Protein AF-A0A497FYS1-F1 (afdb_monomer)

Secondary structure (DSSP, 8-state):
-HHHHHHHHHHHHHHHHHHHHTSHHHHHHHTTSSPSSPTT-TTHHHHHHHHHHHHHHHHHH-HHHHHHHHHHHHHHHHTTT-

Mean predicted aligned error: 4.64 Å

Sequence (82 aa):
MSEIAFKEAYRKWYELSIECHKCEKWEKFLRKEIEYPCEKCTIKDKIVYYLEKWANLLGVIGVKKASKIVDQIEEDMEERLE

Foldseek 3Di:
DLVVQLLVLLLQLVVLVVVVCPDPVVVCVVVVVDDPPDPPDPSVVVNVVSVVRNVVSCVVVDVVVSVVSNVVSVVVVVVVVD

Nearest PDB structures (foldseek):
  1wdz-assembly1_A  TM=2.933E-01  e=4.453E+00  Homo sapiens

pLDDT: mean 88.51, std 8.82, range [54.5, 96.75]

Solvent-accessible surface area (backbone atoms only — no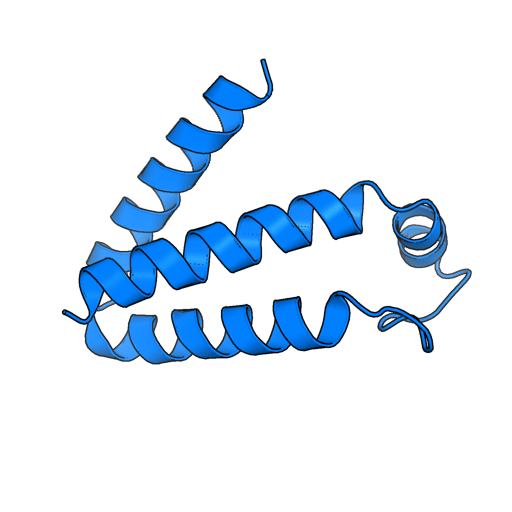t comparable to full-atom values): 4662 Å² total; per-residue (Å²): 111,68,66,60,53,29,53,55,25,44,52,53,24,50,54,47,48,53,55,48,66,70,34,74,64,39,58,36,36,78,69,65,74,43,66,84,77,54,95,84,53,84,60,52,66,54,36,53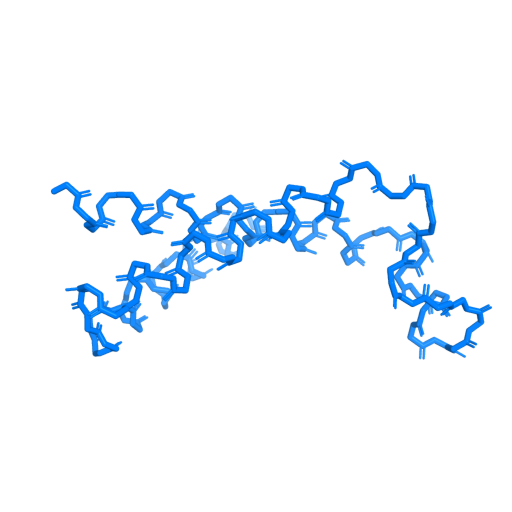,52,24,47,54,50,24,57,60,37,34,76,74,66,33,64,77,55,45,50,59,52,49,54,53,51,51,53,64,49,52,69,71,75,111

Radius of gyration: 14.27 Å; Cα contacts (8 Å, |Δi|>4): 47; chains: 1; bounding box: 31×21×38 Å

Structure (mmCIF, N/CA/C/O backbone):
data_AF-A0A497FYS1-F1
#
_entry.id   AF-A0A497FYS1-F1
#
loop_
_atom_site.group_PDB
_atom_site.id
_atom_site.type_symbol
_atom_site.label_atom_id
_atom_site.label_alt_id
_atom_site.label_comp_id
_atom_site.label_asym_id
_atom_site.label_entity_id
_atom_site.label_seq_id
_atom_site.pdbx_PDB_ins_code
_atom_site.Cartn_x
_atom_site.Cartn_y
_atom_site.Cartn_z
_atom_site.occupancy
_atom_site.B_iso_or_equiv
_atom_site.auth_seq_id
_atom_site.auth_comp_id
_atom_site.auth_asym_id
_atom_site.auth_atom_id
_atom_site.pdbx_PDB_model_num
ATOM 1 N N . MET A 1 1 ? -9.099 -7.779 17.261 1.00 68.69 1 MET A N 1
ATOM 2 C CA . MET A 1 1 ? -8.502 -8.604 16.185 1.00 68.69 1 MET A CA 1
ATOM 3 C C . MET A 1 1 ? -8.475 -7.871 14.846 1.00 68.69 1 MET A C 1
ATOM 5 O O . MET A 1 1 ? -7.397 -7.747 14.288 1.00 68.69 1 MET A O 1
ATOM 9 N N . SER A 1 2 ? -9.594 -7.309 14.367 1.00 84.94 2 SER A N 1
ATOM 10 C CA . SER A 1 2 ? -9.663 -6.632 13.055 1.00 84.94 2 SER A CA 1
ATOM 11 C C . SER A 1 2 ? -8.740 -5.414 12.907 1.00 84.94 2 SER A C 1
ATOM 13 O O . SER A 1 2 ? -8.206 -5.186 11.833 1.00 84.94 2 SER A O 1
ATOM 15 N N . GLU A 1 3 ? -8.499 -4.659 13.986 1.00 91.38 3 GLU A N 1
ATOM 16 C CA . GLU A 1 3 ? -7.578 -3.512 13.962 1.00 91.38 3 GLU A CA 1
ATOM 17 C C . GLU A 1 3 ? -6.107 -3.920 13.786 1.00 91.38 3 GLU A C 1
ATOM 19 O O . GLU A 1 3 ? -5.403 -3.327 12.978 1.00 91.38 3 GLU A O 1
ATOM 24 N N . ILE A 1 4 ? -5.648 -4.944 14.514 1.00 94.06 4 ILE A N 1
ATOM 25 C CA . ILE A 1 4 ? -4.274 -5.459 14.394 1.00 94.06 4 ILE A CA 1
ATOM 26 C C . ILE A 1 4 ? -4.059 -5.998 12.977 1.00 94.06 4 ILE A C 1
ATOM 28 O O . ILE A 1 4 ? -3.089 -5.638 12.320 1.00 94.06 4 ILE A O 1
ATOM 32 N N . ALA A 1 5 ? -5.024 -6.770 12.467 1.00 94.69 5 ALA A N 1
ATOM 33 C CA . ALA A 1 5 ? -4.985 -7.274 11.100 1.00 94.69 5 ALA A CA 1
ATOM 34 C C . ALA A 1 5 ? -4.975 -6.144 10.053 1.00 94.69 5 ALA A C 1
ATOM 36 O O . ALA A 1 5 ? -4.309 -6.280 9.029 1.00 94.69 5 ALA A O 1
ATOM 37 N N . PHE A 1 6 ? -5.686 -5.037 10.303 1.00 96.38 6 PHE A N 1
ATOM 38 C CA . PHE A 1 6 ? -5.672 -3.865 9.425 1.00 96.38 6 PHE A CA 1
ATOM 39 C C . PHE A 1 6 ? -4.296 -3.198 9.432 1.00 96.38 6 PHE A C 1
ATOM 41 O O . PHE A 1 6 ? -3.729 -2.981 8.367 1.00 96.38 6 PHE A O 1
ATOM 48 N N . LYS A 1 7 ? -3.732 -2.949 10.623 1.00 95.12 7 LYS A N 1
ATOM 49 C CA . LYS A 1 7 ? -2.389 -2.372 10.802 1.00 95.12 7 LYS A CA 1
ATOM 50 C C . LYS A 1 7 ? -1.327 -3.181 10.060 1.00 95.12 7 LYS A C 1
ATOM 52 O O . LYS A 1 7 ? -0.556 -2.630 9.282 1.00 95.12 7 LYS A O 1
ATOM 57 N N . GLU A 1 8 ? -1.314 -4.495 10.263 1.00 96.00 8 GLU A N 1
ATOM 58 C CA . GLU A 1 8 ? -0.359 -5.393 9.611 1.00 96.00 8 GLU A CA 1
ATOM 59 C C . GLU A 1 8 ? -0.536 -5.428 8.091 1.00 96.00 8 GLU A C 1
ATOM 61 O O . GLU A 1 8 ? 0.451 -5.379 7.356 1.00 96.00 8 GLU A O 1
ATOM 66 N N . ALA A 1 9 ? -1.781 -5.506 7.610 1.00 96.44 9 ALA A N 1
ATOM 67 C CA . ALA A 1 9 ? -2.062 -5.542 6.180 1.00 96.44 9 ALA A CA 1
ATOM 68 C C . ALA A 1 9 ? -1.688 -4.222 5.492 1.00 96.44 9 ALA A C 1
ATOM 70 O O . ALA A 1 9 ? -1.059 -4.261 4.436 1.00 96.44 9 ALA A O 1
ATOM 71 N N . TYR A 1 10 ? -2.010 -3.079 6.106 1.00 96.44 10 TYR A N 1
ATOM 72 C CA . TYR A 1 10 ? -1.646 -1.760 5.592 1.00 96.44 10 TYR A CA 1
ATOM 73 C C . TYR A 1 10 ? -0.131 -1.586 5.529 1.00 96.44 10 TYR A C 1
ATOM 75 O O . TYR A 1 10 ? 0.411 -1.287 4.469 1.00 96.44 10 TYR A O 1
ATOM 83 N N . ARG A 1 11 ? 0.573 -1.884 6.628 1.00 95.75 11 ARG A N 1
ATOM 84 C CA . ARG A 1 11 ? 2.037 -1.794 6.688 1.00 95.75 11 ARG A CA 1
ATOM 85 C C . ARG A 1 11 ? 2.706 -2.651 5.618 1.00 95.75 11 ARG A C 1
ATOM 87 O O . ARG A 1 11 ? 3.601 -2.183 4.926 1.00 95.75 11 ARG A O 1
ATOM 94 N N . LYS A 1 12 ? 2.258 -3.899 5.447 1.00 95.94 12 LYS A N 1
ATOM 95 C CA . LYS A 1 12 ? 2.801 -4.801 4.420 1.00 95.94 12 LYS A CA 1
ATOM 96 C C . LYS A 1 12 ? 2.536 -4.300 3.008 1.00 95.94 12 LYS A C 1
ATOM 98 O O . LYS A 1 12 ? 3.423 -4.393 2.165 1.00 95.94 12 LYS A O 1
ATOM 103 N N . TRP A 1 13 ? 1.342 -3.775 2.751 1.00 96.06 13 TRP A N 1
ATOM 104 C CA . TRP A 1 13 ? 1.027 -3.145 1.476 1.00 96.06 13 TRP A CA 1
ATOM 105 C C . TRP A 1 13 ? 1.940 -1.941 1.208 1.00 96.06 13 TRP A C 1
ATOM 107 O O . TRP A 1 13 ? 2.555 -1.879 0.149 1.00 96.06 13 TRP A O 1
ATOM 117 N N . TYR A 1 14 ? 2.092 -1.040 2.179 1.00 93.88 14 TYR A N 1
ATOM 118 C CA . TYR A 1 14 ? 2.902 0.172 2.051 1.00 93.88 14 TYR A CA 1
ATOM 119 C C . TYR A 1 14 ? 4.393 -0.138 1.828 1.00 93.88 14 TYR A C 1
ATOM 121 O O . TYR A 1 14 ? 5.005 0.404 0.909 1.00 93.88 14 TYR A O 1
ATOM 1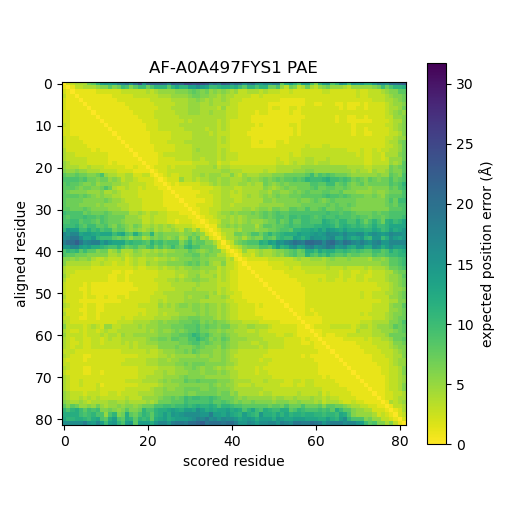29 N N . GLU A 1 15 ? 4.960 -1.088 2.584 1.00 93.19 15 GLU A N 1
ATOM 130 C CA . GLU A 1 15 ? 6.332 -1.589 2.387 1.00 93.19 15 GLU A CA 1
ATOM 131 C C . GLU A 1 15 ? 6.558 -2.086 0.946 1.00 93.19 15 GLU A C 1
ATOM 133 O O . GLU A 1 15 ? 7.537 -1.706 0.300 1.00 93.19 15 GLU A O 1
ATOM 138 N N . LEU A 1 16 ? 5.635 -2.899 0.421 1.00 93.12 16 LEU A N 1
ATOM 139 C CA . LEU A 1 16 ? 5.722 -3.429 -0.943 1.00 93.12 16 LEU A CA 1
ATOM 140 C C . LEU A 1 16 ? 5.520 -2.343 -2.010 1.00 93.12 16 LEU A C 1
ATOM 142 O O . LEU A 1 16 ? 6.138 -2.411 -3.073 1.00 93.12 16 LEU A O 1
ATOM 146 N N . SER A 1 17 ? 4.680 -1.340 -1.745 1.00 90.38 17 SER A N 1
ATOM 147 C CA . SER A 1 17 ? 4.486 -0.188 -2.634 1.00 90.38 17 SER A CA 1
ATOM 148 C C . SER A 1 17 ? 5.758 0.653 -2.739 1.00 90.38 17 SER A C 1
ATOM 150 O O . SER A 1 17 ? 6.173 0.987 -3.848 1.00 90.38 17 SER A O 1
ATOM 152 N N . ILE A 1 18 ? 6.442 0.918 -1.619 1.00 90.50 18 ILE A N 1
ATOM 153 C CA . ILE A 1 18 ? 7.756 1.583 -1.622 1.00 90.50 18 ILE A CA 1
ATOM 154 C C . ILE A 1 18 ? 8.773 0.767 -2.426 1.0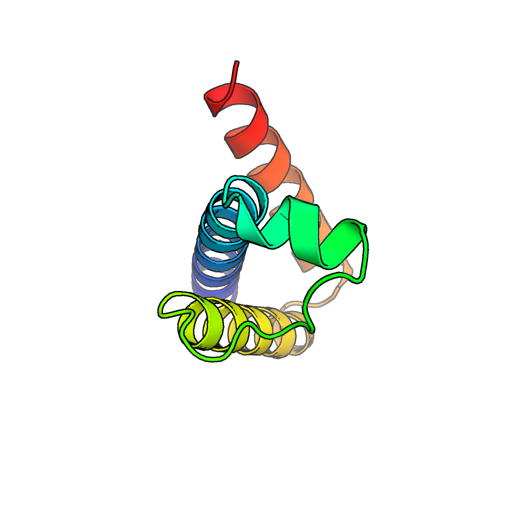0 90.50 18 ILE A C 1
ATOM 156 O O . ILE A 1 18 ? 9.500 1.327 -3.246 1.00 90.50 18 ILE A O 1
ATOM 160 N N . GLU A 1 19 ? 8.836 -0.550 -2.211 1.00 90.19 19 GLU A N 1
ATOM 161 C CA . GLU A 1 19 ? 9.726 -1.437 -2.971 1.00 90.19 19 GLU A CA 1
ATOM 162 C C . GLU A 1 19 ? 9.432 -1.370 -4.476 1.00 90.19 19 GLU A C 1
ATOM 164 O O . GLU A 1 19 ? 10.351 -1.236 -5.287 1.00 90.19 19 GLU A O 1
ATOM 169 N N . CYS A 1 20 ? 8.151 -1.389 -4.857 1.00 89.00 20 CYS A N 1
ATOM 170 C CA . CYS A 1 20 ? 7.729 -1.255 -6.246 1.00 89.00 20 CYS A CA 1
ATOM 171 C C . CYS A 1 20 ? 8.154 0.092 -6.840 1.00 89.00 20 CYS A C 1
ATOM 173 O O . CYS A 1 20 ? 8.718 0.109 -7.932 1.00 89.00 20 CYS A O 1
ATOM 175 N N . HIS A 1 21 ? 7.961 1.197 -6.117 1.00 86.56 21 HIS A N 1
ATOM 176 C CA . HIS A 1 21 ? 8.331 2.539 -6.574 1.00 86.56 21 HIS A CA 1
ATOM 177 C C . HIS A 1 21 ? 9.845 2.734 -6.737 1.00 86.56 21 HIS A C 1
ATOM 179 O O . HIS A 1 21 ? 10.270 3.552 -7.549 1.00 86.56 21 HIS A O 1
ATOM 185 N N . LYS A 1 22 ? 10.665 1.966 -6.008 1.00 86.75 22 LYS A N 1
ATOM 186 C CA . LYS A 1 22 ? 12.132 1.946 -6.158 1.00 86.75 22 LYS A CA 1
ATOM 187 C C . LYS A 1 22 ? 12.614 1.097 -7.342 1.00 86.75 22 LYS A C 1
ATOM 189 O O . LYS A 1 22 ? 13.801 1.104 -7.656 1.00 86.75 22 LYS A O 1
ATOM 194 N N . CYS A 1 23 ? 11.734 0.340 -7.995 1.00 86.38 23 CYS A N 1
ATOM 195 C CA . CYS A 1 23 ? 12.098 -0.483 -9.144 1.00 86.38 23 CYS A CA 1
ATOM 196 C C . CYS A 1 23 ? 12.305 0.380 -10.399 1.00 86.38 23 CYS A C 1
ATOM 198 O O . CYS A 1 23 ? 11.450 1.188 -10.733 1.00 86.38 23 CYS A O 1
ATOM 200 N N . GLU A 1 24 ? 13.350 0.129 -11.196 1.00 83.56 24 GLU A N 1
ATOM 201 C CA . GLU A 1 24 ? 13.569 0.826 -12.483 1.00 83.56 24 GLU A CA 1
ATOM 202 C C . GLU A 1 24 ? 12.379 0.709 -13.453 1.00 83.56 24 GLU A C 1
ATOM 204 O O . GLU A 1 24 ? 12.143 1.566 -14.304 1.00 83.56 24 GLU A O 1
ATOM 209 N N . LYS A 1 25 ? 11.600 -0.375 -13.338 1.00 85.38 25 LYS A N 1
ATOM 210 C CA . LYS A 1 25 ? 10.381 -0.567 -14.133 1.00 85.38 25 LYS A CA 1
ATOM 211 C C . LYS A 1 25 ? 9.285 0.428 -13.762 1.00 85.38 25 LYS A C 1
ATOM 213 O O . LYS A 1 25 ? 8.461 0.732 -14.616 1.00 85.38 25 LYS A O 1
ATOM 218 N N . TRP A 1 26 ? 9.282 0.942 -12.535 1.00 87.12 26 TRP A N 1
ATOM 219 C CA . TRP A 1 26 ? 8.352 1.982 -12.113 1.00 87.12 26 TRP A CA 1
ATOM 220 C C . TRP A 1 26 ? 8.544 3.256 -12.932 1.00 87.12 26 TRP A C 1
ATOM 222 O O . TRP A 1 26 ? 7.581 3.779 -13.483 1.00 87.12 26 TRP A O 1
ATOM 232 N N . GLU A 1 27 ? 9.789 3.694 -13.131 1.00 86.56 27 GLU A N 1
ATOM 233 C CA . GLU A 1 27 ? 10.071 4.850 -13.988 1.00 86.56 27 GLU A CA 1
ATOM 234 C C . GLU A 1 27 ? 9.620 4.620 -15.436 1.00 86.56 27 GLU A C 1
ATOM 236 O O . GLU A 1 27 ? 9.017 5.503 -16.047 1.00 86.56 27 GLU A O 1
ATOM 241 N N . LYS A 1 28 ? 9.855 3.420 -15.982 1.00 88.81 28 LYS A N 1
ATOM 242 C CA . LYS A 1 28 ? 9.396 3.047 -17.333 1.00 88.81 28 LYS A CA 1
ATOM 243 C C . LYS A 1 28 ? 7.873 3.047 -17.443 1.00 88.81 28 LYS A C 1
ATOM 245 O O . LYS A 1 28 ? 7.329 3.487 -18.453 1.00 88.81 28 LYS A O 1
ATOM 250 N N . PHE A 1 29 ? 7.182 2.591 -16.400 1.00 87.12 29 PHE A N 1
ATOM 251 C CA . PHE A 1 29 ? 5.726 2.656 -16.320 1.00 87.12 29 PHE A CA 1
ATOM 252 C C . PHE A 1 29 ? 5.230 4.109 -16.306 1.00 87.12 29 PHE A C 1
ATOM 254 O O . PHE A 1 29 ? 4.346 4.451 -17.089 1.00 87.12 29 PHE A O 1
ATOM 261 N N . LEU A 1 30 ? 5.838 4.991 -15.503 1.00 86.56 30 LEU A N 1
ATOM 262 C CA . LEU A 1 30 ? 5.490 6.420 -15.473 1.00 86.56 30 LEU A CA 1
ATOM 263 C C . LEU A 1 30 ? 5.678 7.095 -16.842 1.00 86.56 30 LEU A C 1
ATOM 265 O O . LEU A 1 30 ? 4.888 7.958 -17.226 1.00 86.56 30 LEU A O 1
ATOM 269 N N . ARG A 1 31 ? 6.685 6.662 -17.609 1.00 91.88 31 ARG A N 1
ATOM 270 C CA . ARG A 1 31 ? 6.936 7.106 -18.992 1.00 91.88 31 ARG A CA 1
ATOM 271 C C . ARG A 1 3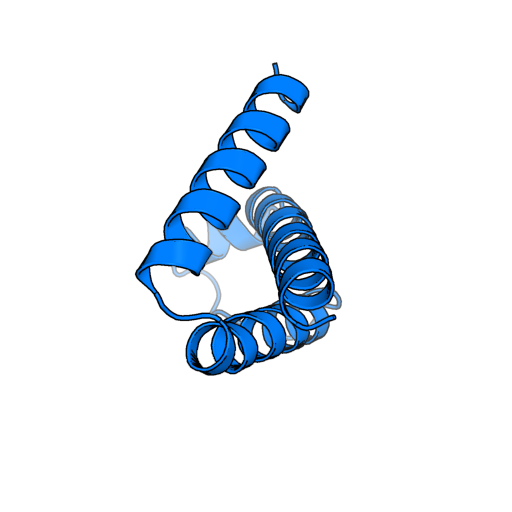1 ? 6.045 6.428 -20.039 1.00 91.88 31 ARG A C 1
ATOM 273 O O . ARG A 1 31 ? 6.149 6.763 -21.215 1.00 91.88 31 ARG A O 1
ATOM 280 N N . LYS A 1 32 ? 5.156 5.513 -19.632 1.00 89.50 32 LYS A N 1
ATOM 281 C CA . LYS A 1 32 ? 4.289 4.696 -20.505 1.00 89.50 32 LYS A CA 1
ATOM 282 C C 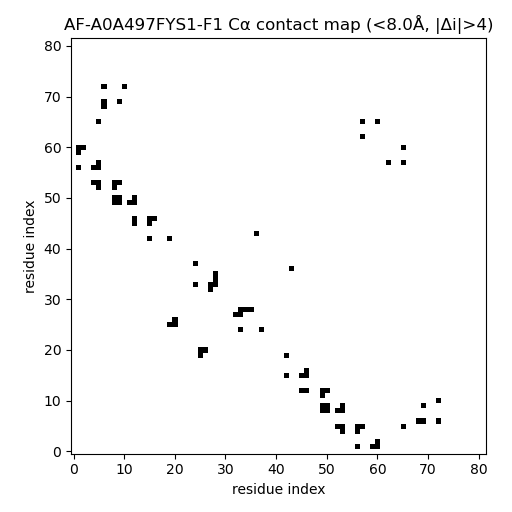. LYS A 1 32 ? 5.066 3.811 -21.490 1.00 89.50 32 LYS A C 1
ATOM 284 O O . LYS A 1 32 ? 4.540 3.438 -22.533 1.00 89.50 32 LYS A O 1
ATOM 289 N N . GLU A 1 33 ? 6.311 3.471 -21.163 1.00 88.25 33 GLU A N 1
ATOM 290 C CA . GLU A 1 33 ? 7.155 2.568 -21.960 1.00 88.25 33 GLU A CA 1
ATOM 291 C C . GLU A 1 33 ? 6.795 1.096 -21.726 1.00 88.25 33 GLU A C 1
ATOM 293 O O . GLU A 1 33 ? 7.072 0.239 -22.564 1.00 88.25 33 GLU A O 1
ATOM 298 N N . ILE A 1 34 ? 6.192 0.797 -20.573 1.00 85.56 34 ILE A N 1
ATOM 299 C CA . ILE A 1 34 ? 5.668 -0.522 -20.222 1.00 85.56 34 ILE A CA 1
ATOM 300 C C . ILE A 1 34 ? 4.283 -0.377 -19.594 1.00 85.56 34 ILE A C 1
ATOM 302 O O . ILE A 1 34 ? 3.975 0.641 -18.973 1.00 85.56 34 ILE A O 1
ATOM 306 N N . GLU A 1 35 ? 3.469 -1.422 -19.702 1.00 80.88 35 GLU A N 1
ATOM 307 C CA . GLU A 1 35 ? 2.184 -1.491 -19.011 1.00 80.88 35 GL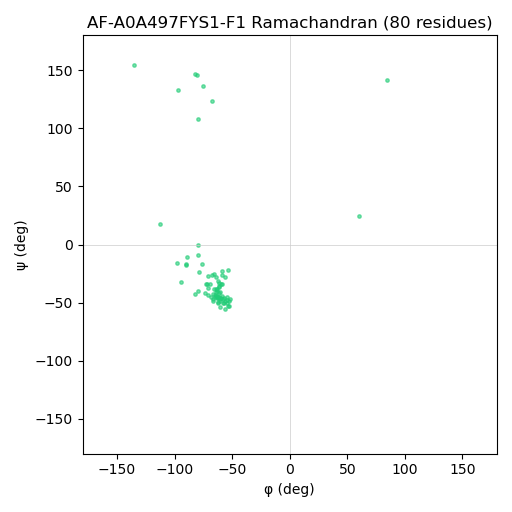U A CA 1
ATOM 308 C C . GLU A 1 35 ? 2.354 -1.954 -17.558 1.00 80.88 35 GLU A C 1
ATOM 310 O O . GLU A 1 35 ? 3.227 -2.764 -17.219 1.00 80.88 35 GLU A O 1
ATOM 315 N N . TYR A 1 36 ? 1.489 -1.432 -16.688 1.00 74.62 36 TYR A N 1
ATOM 316 C CA . TYR A 1 36 ? 1.278 -1.981 -15.357 1.00 74.62 36 TYR A CA 1
ATOM 317 C C . TYR A 1 36 ? 0.047 -2.894 -15.394 1.00 74.62 36 TYR A C 1
ATOM 319 O O . TYR A 1 36 ? -0.998 -2.469 -15.885 1.00 74.62 36 TYR A O 1
ATOM 327 N N . PRO A 1 37 ? 0.116 -4.112 -14.837 1.00 68.94 37 PRO A N 1
ATOM 328 C CA . PRO A 1 37 ? 1.235 -4.693 -14.099 1.00 68.94 37 PRO A CA 1
ATOM 329 C C . PRO A 1 37 ? 2.337 -5.263 -15.003 1.00 68.94 37 PRO A C 1
ATOM 331 O O . PRO A 1 37 ? 2.067 -5.870 -16.033 1.00 68.94 37 PRO A O 1
ATOM 334 N N . CYS A 1 38 ? 3.591 -5.169 -14.558 1.00 78.38 38 CYS A N 1
ATOM 335 C CA . CYS A 1 38 ? 4.714 -5.760 -15.281 1.00 78.38 38 CYS A CA 1
ATOM 336 C C . CYS A 1 38 ? 4.621 -7.301 -15.247 1.00 78.38 38 CYS A C 1
ATOM 338 O O . CYS A 1 38 ? 4.643 -7.881 -14.161 1.00 78.38 38 CYS A O 1
ATOM 340 N N . GLU A 1 39 ? 4.598 -7.972 -16.405 1.00 66.75 39 GLU A N 1
ATOM 341 C CA . GLU A 1 39 ? 4.296 -9.416 -16.560 1.00 66.75 39 GLU A CA 1
ATOM 342 C C . GLU A 1 39 ? 5.130 -10.388 -15.697 1.00 66.75 39 GLU A C 1
ATOM 344 O O . GLU A 1 39 ? 4.704 -11.506 -15.435 1.00 66.75 39 GLU A O 1
ATOM 349 N N . LYS A 1 40 ? 6.320 -9.979 -15.233 1.00 73.38 40 LYS A N 1
ATOM 350 C CA . LYS A 1 40 ? 7.231 -10.802 -14.406 1.00 73.38 40 LYS A CA 1
ATOM 351 C C . LYS A 1 40 ? 7.405 -10.289 -12.971 1.00 73.38 40 LYS A C 1
ATOM 353 O O . LYS A 1 40 ? 8.404 -10.601 -12.326 1.00 73.38 40 LYS A O 1
ATOM 358 N N . CYS A 1 41 ? 6.515 -9.427 -12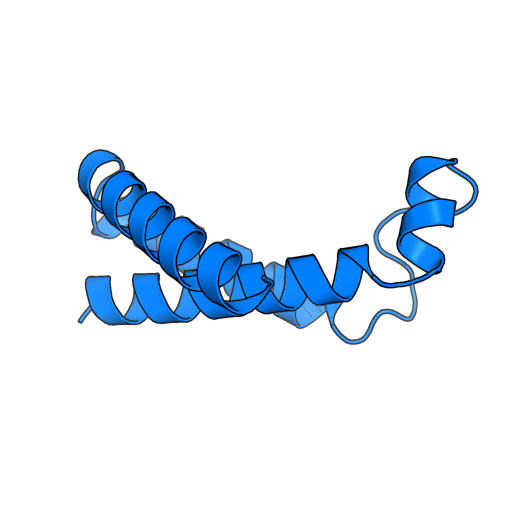.487 1.00 80.62 41 CYS A N 1
ATOM 359 C CA . CYS A 1 41 ? 6.646 -8.829 -11.160 1.00 80.62 41 CYS A CA 1
ATOM 360 C C . CYS A 1 41 ? 6.185 -9.798 -10.061 1.00 80.62 41 CYS A C 1
ATOM 362 O O . CYS A 1 41 ? 4.992 -10.021 -9.883 1.00 80.62 41 CYS A O 1
ATOM 364 N N . THR A 1 42 ? 7.129 -10.340 -9.290 1.00 80.19 42 THR A N 1
ATOM 365 C CA . THR A 1 42 ? 6.869 -11.311 -8.210 1.00 80.19 42 THR A CA 1
ATOM 366 C C . THR A 1 42 ? 6.287 -10.686 -6.939 1.00 80.19 42 THR A C 1
ATOM 368 O O . THR A 1 42 ? 5.738 -11.401 -6.101 1.00 80.19 42 THR A O 1
ATOM 371 N N . ILE A 1 43 ? 6.385 -9.362 -6.777 1.00 87.75 43 ILE A N 1
ATOM 372 C CA . ILE A 1 43 ? 5.799 -8.645 -5.633 1.00 87.75 43 ILE A CA 1
ATOM 373 C C . ILE A 1 43 ? 4.365 -8.170 -5.899 1.00 87.75 43 ILE A C 1
ATOM 375 O O . ILE A 1 43 ? 3.637 -7.890 -4.951 1.00 87.75 43 ILE A O 1
ATOM 379 N N . LYS A 1 44 ? 3.925 -8.135 -7.165 1.00 84.06 44 LYS A N 1
ATOM 380 C CA . LYS A 1 44 ? 2.598 -7.639 -7.568 1.00 84.06 44 LYS A CA 1
ATOM 381 C C . LYS A 1 44 ? 1.467 -8.400 -6.883 1.00 84.06 44 LYS A C 1
ATOM 383 O O . LYS A 1 44 ? 0.595 -7.776 -6.289 1.00 84.06 44 LYS A O 1
ATOM 388 N N . ASP A 1 45 ? 1.496 -9.729 -6.926 1.00 87.56 45 ASP A N 1
ATOM 389 C CA . ASP A 1 45 ? 0.429 -10.544 -6.331 1.00 87.56 45 ASP A CA 1
ATOM 390 C C . ASP A 1 45 ? 0.334 -10.320 -4.816 1.00 87.56 45 ASP A C 1
ATOM 392 O O . ASP A 1 45 ? -0.755 -10.323 -4.246 1.00 87.56 45 ASP A O 1
ATOM 396 N N . LYS A 1 46 ? 1.467 -10.025 -4.165 1.00 92.38 46 LYS A N 1
ATOM 397 C CA . LYS A 1 46 ? 1.497 -9.654 -2.747 1.00 92.38 46 LYS A CA 1
ATOM 398 C C . LYS A 1 46 ? 0.909 -8.264 -2.511 1.00 92.38 46 LYS A C 1
ATOM 400 O O . LYS A 1 46 ? 0.132 -8.111 -1.573 1.00 92.38 46 LYS A O 1
ATOM 405 N N . ILE A 1 47 ? 1.239 -7.273 -3.347 1.00 92.06 47 ILE A N 1
ATOM 406 C CA . ILE A 1 47 ? 0.650 -5.924 -3.268 1.00 92.06 47 ILE A CA 1
ATOM 407 C C . ILE A 1 47 ? -0.870 -6.021 -3.388 1.00 92.06 47 ILE A C 1
ATOM 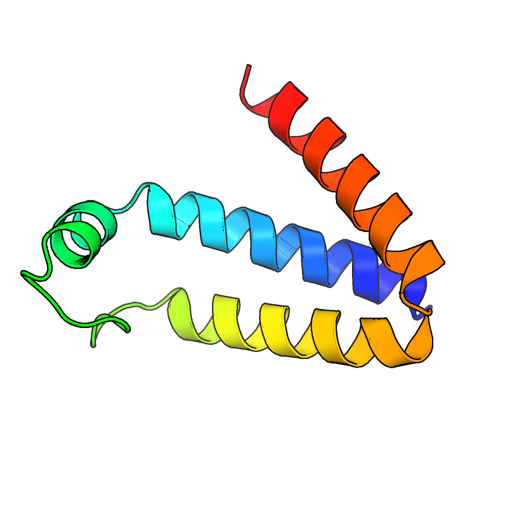409 O O . ILE A 1 47 ? -1.572 -5.502 -2.527 1.00 92.06 47 ILE A O 1
ATOM 413 N N . VAL A 1 48 ? -1.375 -6.722 -4.407 1.00 91.00 48 VAL A N 1
ATOM 414 C CA . VAL A 1 48 ? -2.820 -6.894 -4.626 1.00 91.00 48 VAL A CA 1
ATOM 415 C C . VAL A 1 48 ? -3.468 -7.604 -3.438 1.00 91.00 48 VAL A C 1
ATOM 417 O O . VAL A 1 48 ? -4.450 -7.105 -2.899 1.00 91.00 48 VAL A O 1
ATOM 420 N N . TYR A 1 49 ? -2.875 -8.700 -2.956 1.00 94.75 49 TYR A N 1
ATOM 421 C CA . TYR A 1 49 ? -3.385 -9.419 -1.788 1.00 94.75 49 TYR A CA 1
ATOM 422 C C . TYR A 1 49 ? -3.508 -8.523 -0.548 1.00 94.75 49 TYR A C 1
ATOM 424 O O . TYR A 1 49 ? -4.547 -8.513 0.115 1.00 94.75 49 TYR A O 1
ATOM 432 N N . TYR A 1 50 ? -2.463 -7.761 -0.211 1.00 96.75 50 TYR A N 1
ATOM 433 C CA . TYR A 1 50 ? -2.512 -6.895 0.965 1.00 96.75 50 TYR A CA 1
ATOM 434 C C . TYR A 1 50 ? -3.432 -5.689 0.758 1.00 96.75 50 TYR A C 1
ATOM 436 O O . TYR A 1 50 ? -4.119 -5.323 1.711 1.00 96.75 50 TYR A O 1
ATOM 444 N N . LEU A 1 51 ? -3.508 -5.143 -0.463 1.00 94.81 51 LEU A N 1
ATOM 445 C CA . LEU A 1 51 ? -4.451 -4.087 -0.844 1.00 94.81 51 LEU A CA 1
ATOM 446 C C . LEU A 1 51 ? -5.893 -4.517 -0.579 1.00 94.81 51 LEU A C 1
ATOM 448 O O . LEU A 1 51 ? -6.617 -3.862 0.168 1.00 94.81 51 LEU A O 1
ATOM 452 N N . GLU A 1 52 ? -6.296 -5.651 -1.148 1.00 95.31 52 GLU A N 1
ATOM 453 C CA . GLU A 1 52 ? -7.637 -6.205 -0.965 1.00 95.31 52 GLU A CA 1
ATOM 454 C C . GLU A 1 52 ? -7.908 -6.519 0.507 1.00 95.31 52 GLU A C 1
ATOM 456 O O . GLU A 1 52 ? -8.990 -6.241 1.028 1.00 95.31 52 GLU A O 1
ATOM 461 N N . LYS A 1 53 ? -6.915 -7.064 1.215 1.00 95.38 53 LYS A N 1
ATOM 462 C CA . LYS A 1 53 ? -7.049 -7.413 2.629 1.00 95.38 53 LYS A CA 1
ATOM 463 C C . LYS A 1 53 ? -7.317 -6.192 3.505 1.00 95.38 53 LYS A C 1
ATOM 465 O O . LYS A 1 53 ? -8.248 -6.238 4.312 1.00 95.38 53 LYS A O 1
ATOM 470 N N . TRP A 1 54 ? -6.537 -5.117 3.381 1.00 94.81 54 TRP A N 1
ATOM 471 C CA . TRP A 1 54 ? -6.762 -3.931 4.213 1.00 94.81 54 TRP A CA 1
ATOM 472 C C . TRP A 1 54 ? -8.018 -3.164 3.775 1.00 94.81 54 TRP A C 1
ATOM 474 O O . TRP A 1 54 ? -8.755 -2.692 4.642 1.00 94.81 54 TRP A O 1
ATOM 484 N N . ALA A 1 55 ? -8.344 -3.133 2.476 1.00 94.31 55 ALA A N 1
ATOM 485 C CA . ALA A 1 55 ? -9.580 -2.531 1.967 1.00 94.31 55 ALA A CA 1
ATOM 486 C C . ALA A 1 55 ? -10.840 -3.253 2.478 1.00 94.31 55 ALA A C 1
ATOM 488 O O . ALA A 1 55 ? -11.804 -2.610 2.888 1.00 94.31 55 ALA A O 1
ATOM 489 N N . ASN A 1 56 ? -10.829 -4.585 2.551 1.00 95.25 56 ASN A N 1
ATOM 490 C CA . ASN A 1 56 ? -11.932 -5.345 3.147 1.00 95.25 56 ASN A CA 1
ATOM 491 C C . ASN A 1 56 ? -12.070 -5.069 4.651 1.00 95.25 56 ASN A C 1
ATOM 493 O O . ASN A 1 56 ? -13.177 -4.955 5.180 1.00 95.25 56 ASN A O 1
ATOM 497 N N . LEU A 1 57 ? -10.945 -4.920 5.354 1.00 95.19 57 LEU A N 1
ATOM 498 C CA . LEU A 1 57 ? -10.938 -4.594 6.779 1.00 95.19 57 LEU A CA 1
ATOM 499 C C . LEU A 1 57 ? -11.386 -3.151 7.055 1.00 95.19 57 LEU A C 1
ATOM 501 O O . LEU A 1 57 ? -11.973 -2.916 8.112 1.00 95.19 57 LEU A O 1
ATOM 505 N N . LEU A 1 58 ? -11.197 -2.218 6.112 1.00 93.12 58 LEU A N 1
ATOM 506 C CA . LEU A 1 58 ? -11.713 -0.842 6.178 1.00 93.12 58 LEU A CA 1
ATOM 507 C C . LEU A 1 58 ? -13.218 -0.826 6.477 1.00 93.12 58 LEU A C 1
ATOM 509 O O . LEU A 1 58 ? -13.663 -0.101 7.368 1.00 93.12 58 LEU A O 1
ATOM 513 N N . GLY A 1 59 ? -13.994 -1.657 5.771 1.00 89.62 59 GLY A N 1
ATOM 514 C CA . GLY A 1 59 ? -15.442 -1.773 5.962 1.00 89.62 59 GLY A CA 1
ATOM 515 C C . GLY A 1 59 ? -15.834 -2.295 7.348 1.00 89.62 59 GLY A C 1
ATOM 516 O O . GLY A 1 59 ? -16.890 -1.941 7.864 1.00 89.62 59 GLY A O 1
ATOM 517 N N . VAL A 1 60 ? -14.962 -3.084 7.983 1.00 93.12 60 VAL A N 1
ATOM 518 C CA . VAL A 1 60 ? -15.182 -3.654 9.321 1.00 93.12 60 VAL A CA 1
ATOM 519 C C . VAL A 1 60 ? -14.836 -2.656 10.424 1.00 93.12 60 VAL A C 1
ATOM 521 O O . VAL A 1 60 ? -15.552 -2.563 11.419 1.00 93.12 60 VAL A O 1
ATOM 524 N N . ILE A 1 61 ? -13.723 -1.930 10.288 1.00 93.56 61 ILE A N 1
ATOM 525 C CA . ILE A 1 61 ? -13.234 -1.024 11.342 1.00 93.56 61 ILE A CA 1
ATOM 526 C C . ILE A 1 61 ? -13.782 0.403 11.222 1.00 93.56 61 ILE A C 1
ATOM 528 O O . ILE A 1 61 ? -13.736 1.158 12.195 1.00 93.56 61 ILE A O 1
ATOM 532 N N . GLY A 1 62 ? -14.298 0.764 10.046 1.00 94.69 62 GLY A N 1
ATOM 533 C CA . GLY A 1 62 ? -14.823 2.083 9.723 1.00 94.69 62 GLY A CA 1
ATOM 534 C C . GLY A 1 62 ? -13.745 3.079 9.283 1.00 94.69 62 GLY A C 1
ATOM 535 O O . GLY A 1 62 ? -12.659 3.166 9.859 1.00 94.69 62 GLY A O 1
ATOM 536 N N . VAL A 1 63 ? -14.093 3.903 8.289 1.00 94.19 63 VAL A N 1
ATOM 537 C CA . VAL A 1 63 ? -13.188 4.854 7.613 1.00 94.19 63 VAL A CA 1
ATOM 538 C C . VAL A 1 63 ? -12.482 5.798 8.588 1.00 94.19 63 VAL A C 1
ATOM 540 O O . VAL A 1 63 ? -11.271 5.971 8.517 1.00 94.19 63 VAL A O 1
ATOM 543 N N . LYS A 1 64 ? -13.212 6.370 9.555 1.00 95.12 64 LYS A N 1
ATOM 544 C CA . LYS A 1 64 ? -12.642 7.333 10.515 1.00 95.12 64 LYS A CA 1
ATOM 545 C C . LYS A 1 64 ? -11.530 6.727 11.374 1.00 95.12 64 LYS A C 1
ATOM 547 O O . LYS A 1 64 ? -10.583 7.419 11.731 1.00 95.12 64 LYS A O 1
ATOM 552 N N . LYS A 1 65 ? -11.667 5.453 11.750 1.00 94.62 65 LYS A N 1
ATOM 553 C CA . LYS A 1 65 ? -10.661 4.754 12.553 1.00 94.62 65 LYS A CA 1
ATOM 554 C C . LYS A 1 65 ? -9.498 4.286 11.685 1.00 94.62 65 LYS A C 1
ATOM 556 O O . LYS A 1 65 ? -8.358 4.408 12.111 1.00 94.62 65 LYS A O 1
ATOM 561 N N . ALA A 1 66 ? -9.796 3.802 10.481 1.00 94.88 66 ALA A N 1
ATOM 562 C CA . ALA A 1 66 ? -8.792 3.424 9.498 1.00 94.88 66 ALA A CA 1
ATOM 563 C C . ALA A 1 66 ? -7.858 4.588 9.142 1.00 94.88 66 ALA A C 1
ATOM 565 O O . ALA A 1 66 ? -6.653 4.398 9.194 1.00 94.88 66 ALA A O 1
ATOM 566 N N . SER A 1 67 ? -8.403 5.783 8.879 1.00 95.62 67 SER A N 1
ATOM 567 C CA . SER A 1 67 ? -7.616 6.986 8.559 1.00 95.62 67 SER A CA 1
ATOM 568 C C . SER A 1 67 ? -6.555 7.255 9.620 1.00 95.62 67 SER A C 1
ATOM 570 O O . SER A 1 67 ? -5.380 7.259 9.308 1.00 95.62 67 SER A O 1
ATOM 572 N N . LYS A 1 68 ? -6.946 7.318 10.899 1.00 95.94 68 LYS A N 1
ATOM 573 C CA . LYS A 1 68 ? -5.996 7.555 11.999 1.00 95.94 68 LYS A CA 1
ATOM 574 C C . LYS A 1 68 ? -4.884 6.511 12.087 1.00 95.94 68 LYS A C 1
ATOM 576 O O . LYS A 1 68 ? -3.795 6.811 12.550 1.00 95.94 68 LYS A O 1
ATOM 581 N N . ILE A 1 69 ? -5.197 5.263 11.741 1.00 94.44 69 ILE A N 1
ATOM 582 C CA . ILE A 1 69 ? -4.218 4.176 11.743 1.00 94.44 69 ILE A CA 1
ATOM 583 C C . ILE A 1 69 ? -3.254 4.326 10.568 1.00 94.44 69 ILE A C 1
ATOM 585 O O . ILE A 1 69 ? -2.070 4.071 10.742 1.00 94.44 69 ILE A O 1
ATOM 589 N N . VAL A 1 70 ? -3.772 4.690 9.395 1.00 95.25 70 VAL A N 1
ATOM 590 C CA . VAL A 1 70 ? -2.968 4.968 8.203 1.00 95.25 70 VAL A CA 1
ATOM 591 C C . VAL A 1 70 ? -2.015 6.122 8.482 1.00 95.25 70 VAL A C 1
ATOM 593 O O . VAL A 1 70 ? -0.815 5.904 8.377 1.00 95.25 70 VAL A O 1
ATOM 596 N N . ASP A 1 71 ? -2.538 7.261 8.945 1.00 94.88 71 ASP A N 1
ATOM 597 C CA . ASP A 1 71 ? -1.754 8.463 9.253 1.00 94.88 71 ASP A CA 1
ATOM 598 C C . ASP A 1 71 ? -0.587 8.119 10.196 1.00 94.88 71 ASP A C 1
ATOM 600 O O . ASP A 1 71 ? 0.569 8.397 9.902 1.00 94.88 71 ASP A O 1
ATOM 604 N N . GLN A 1 72 ? -0.873 7.386 11.279 1.00 94.06 72 GLN A N 1
ATOM 605 C CA . GLN A 1 72 ? 0.147 6.972 12.242 1.00 94.06 72 GLN A CA 1
ATOM 606 C C . GLN A 1 72 ? 1.203 6.025 11.648 1.00 94.06 72 GLN A C 1
ATOM 608 O O . GLN A 1 72 ? 2.372 6.107 12.003 1.00 94.06 72 GLN A O 1
ATOM 613 N N . ILE A 1 73 ? 0.810 5.092 10.773 1.00 92.81 73 ILE A N 1
ATOM 614 C CA . ILE A 1 73 ? 1.770 4.175 10.142 1.00 92.81 73 ILE A CA 1
ATOM 615 C C . ILE A 1 73 ? 2.652 4.917 9.136 1.00 92.81 73 ILE A C 1
ATOM 617 O O . ILE A 1 73 ? 3.825 4.575 9.012 1.00 92.81 73 ILE A O 1
ATOM 621 N N . GLU A 1 74 ? 2.097 5.874 8.396 1.00 91.31 74 GLU A N 1
ATOM 622 C CA . GLU A 1 74 ? 2.857 6.668 7.430 1.00 91.31 74 GLU A CA 1
ATOM 623 C C . GLU A 1 74 ? 3.880 7.553 8.139 1.00 91.31 74 GLU A C 1
ATOM 625 O O . GLU A 1 74 ? 5.054 7.469 7.787 1.00 91.31 74 GLU A O 1
ATOM 630 N N . GLU A 1 75 ? 3.480 8.255 9.205 1.00 92.38 75 GLU A N 1
ATOM 631 C CA . GLU A 1 75 ? 4.393 9.004 10.085 1.00 92.38 75 GLU A CA 1
ATOM 632 C C . GLU A 1 75 ? 5.529 8.100 10.610 1.00 92.38 75 GLU A C 1
ATOM 634 O O . GLU A 1 75 ? 6.706 8.375 10.371 1.00 92.38 75 GLU A O 1
ATOM 639 N N . ASP A 1 76 ? 5.195 6.947 11.212 1.00 88.56 76 ASP A N 1
ATOM 640 C CA . ASP A 1 76 ? 6.173 5.970 11.730 1.00 88.56 76 ASP A CA 1
ATOM 641 C C . ASP A 1 76 ? 7.134 5.432 10.648 1.00 88.56 76 ASP A C 1
ATOM 643 O O . ASP A 1 76 ? 8.211 4.901 10.950 1.00 88.56 76 ASP A O 1
ATOM 647 N N . MET A 1 77 ? 6.720 5.435 9.380 1.00 84.88 77 MET A N 1
ATOM 648 C CA . MET A 1 77 ? 7.512 4.904 8.273 1.00 84.88 77 MET A CA 1
ATOM 649 C C . MET A 1 77 ? 8.344 5.967 7.567 1.00 84.88 77 MET A C 1
ATOM 651 O O . MET A 1 77 ? 9.437 5.630 7.107 1.00 84.88 77 MET A O 1
ATOM 655 N N . GLU A 1 78 ? 7.872 7.207 7.500 1.00 81.00 78 GLU A N 1
ATOM 656 C CA . GLU A 1 78 ? 8.638 8.356 7.015 1.00 81.00 78 GLU A CA 1
ATOM 657 C C . GLU A 1 78 ? 9.821 8.649 7.942 1.00 81.00 78 GLU A C 1
ATOM 659 O O . GLU A 1 78 ? 10.950 8.717 7.459 1.00 81.00 78 GLU A O 1
ATOM 664 N N . GLU A 1 79 ? 9.617 8.638 9.264 1.00 75.88 79 GLU A N 1
ATOM 665 C CA . GLU A 1 79 ? 10.697 8.804 10.257 1.00 75.88 79 GLU A CA 1
ATOM 666 C C . GLU A 1 79 ? 11.808 7.743 10.147 1.00 75.88 79 GLU A C 1
ATOM 668 O O . GLU A 1 79 ? 12.926 7.945 10.608 1.00 75.88 79 GLU A O 1
ATOM 673 N N . ARG A 1 80 ? 11.521 6.577 9.555 1.00 67.50 80 ARG A N 1
ATOM 674 C CA . ARG A 1 80 ? 12.504 5.492 9.365 1.00 67.50 80 ARG A CA 1
ATOM 675 C C . ARG A 1 80 ? 13.282 5.592 8.055 1.00 67.50 80 ARG A C 1
ATOM 677 O O . ARG A 1 80 ? 14.178 4.771 7.833 1.00 67.50 80 ARG A O 1
ATOM 684 N N . LEU A 1 81 ? 12.866 6.477 7.155 1.00 59.03 81 LEU A N 1
ATOM 685 C CA . LEU A 1 81 ? 13.501 6.711 5.859 1.00 59.03 81 LEU A CA 1
ATOM 686 C C . LEU A 1 81 ? 14.450 7.920 5.884 1.00 59.03 81 LEU A C 1
ATOM 688 O O . LEU A 1 81 ? 15.273 8.021 4.971 1.00 59.03 81 LEU A O 1
ATOM 692 N N . GLU A 1 82 ? 14.343 8.779 6.902 1.00 54.50 82 GLU A N 1
ATOM 693 C CA . GLU A 1 82 ? 15.303 9.840 7.258 1.00 54.50 82 GLU A CA 1
ATOM 694 C C . GLU A 1 82 ? 16.490 9.303 8.081 1.00 54.50 82 GLU A C 1
ATOM 696 O O . GLU A 1 82 ? 17.619 9.808 7.865 1.00 54.50 82 GLU A O 1
#